Protein AF-A8PW52-F1 (afdb_monomer_lite)

Structure (mmCIF, N/CA/C/O backbone):
data_AF-A8PW52-F1
#
_entry.id   AF-A8PW52-F1
#
loop_
_atom_site.group_PDB
_atom_site.id
_atom_site.type_symbol
_atom_site.label_atom_id
_atom_site.label_alt_id
_atom_site.label_comp_id
_atom_site.label_asym_id
_atom_site.label_entity_id
_atom_site.label_seq_id
_atom_site.pdbx_PDB_ins_code
_atom_site.Cartn_x
_atom_site.Cartn_y
_atom_site.Cartn_z
_atom_site.occupancy
_atom_site.B_iso_or_equiv
_atom_site.auth_seq_id
_atom_site.auth_comp_id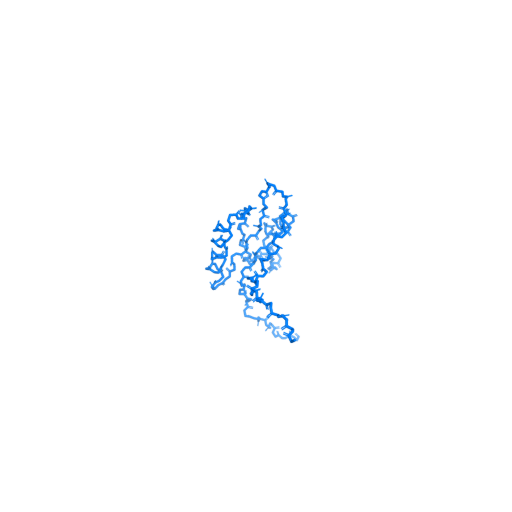
_atom_site.auth_asym_id
_atom_site.auth_atom_id
_atom_site.pdbx_PDB_model_num
ATOM 1 N N . MET A 1 1 ? -7.532 -30.910 58.438 1.00 39.97 1 MET A N 1
ATOM 2 C CA . MET A 1 1 ? -7.447 -31.116 56.974 1.00 39.97 1 MET A CA 1
ATOM 3 C C . MET A 1 1 ? -8.194 -29.963 56.298 1.00 39.97 1 MET A C 1
ATOM 5 O O . MET A 1 1 ? -9.410 -29.965 56.285 1.00 39.97 1 MET A O 1
ATOM 9 N N . ILE A 1 2 ? -7.540 -28.800 56.201 1.00 44.84 2 ILE A N 1
ATOM 10 C CA . ILE A 1 2 ? -7.135 -28.105 54.958 1.00 44.84 2 ILE A CA 1
ATOM 11 C C . ILE A 1 2 ? -8.315 -27.755 54.031 1.00 44.84 2 ILE A C 1
ATOM 13 O O . ILE A 1 2 ? -8.754 -28.564 53.223 1.00 44.84 2 ILE A O 1
ATOM 17 N N . ALA A 1 3 ? -8.753 -26.498 54.120 1.00 45.91 3 ALA A N 1
ATOM 18 C CA . ALA A 1 3 ? -9.578 -25.822 53.126 1.00 45.91 3 ALA A CA 1
ATOM 19 C C . ALA A 1 3 ? -8.747 -25.480 51.879 1.00 45.91 3 ALA A C 1
ATOM 21 O O . ALA A 1 3 ? -7.685 -24.874 52.020 1.00 45.91 3 ALA A O 1
ATOM 22 N N . ARG A 1 4 ? -9.238 -25.792 50.672 1.00 51.78 4 ARG A N 1
ATOM 23 C CA . ARG A 1 4 ? -8.774 -25.210 49.393 1.00 51.78 4 ARG A CA 1
ATOM 24 C C . ARG A 1 4 ? -9.969 -25.141 48.436 1.00 51.78 4 ARG A C 1
ATOM 26 O O . ARG A 1 4 ? -10.468 -26.165 47.999 1.00 51.78 4 ARG A O 1
ATOM 33 N N . HIS A 1 5 ? -10.652 -24.001 48.389 1.00 49.84 5 HIS A N 1
ATOM 34 C CA . HIS A 1 5 ? -10.418 -22.901 47.442 1.00 49.84 5 HIS A CA 1
ATOM 35 C C . HIS A 1 5 ? -10.700 -23.281 45.982 1.00 49.84 5 HIS A C 1
ATOM 37 O O . HIS A 1 5 ? -9.902 -23.923 45.308 1.00 49.84 5 HIS A O 1
ATOM 43 N N . CYS A 1 6 ? -11.861 -22.813 45.523 1.00 47.81 6 CYS A N 1
ATOM 44 C CA . CYS A 1 6 ? -12.314 -22.780 44.141 1.00 47.81 6 CYS A CA 1
ATOM 45 C C . CYS A 1 6 ? -11.411 -21.831 43.331 1.00 47.81 6 CYS A C 1
ATOM 47 O O . CYS A 1 6 ? -11.328 -20.644 43.651 1.00 47.81 6 CYS A O 1
ATOM 49 N N . ILE A 1 7 ? -10.728 -22.336 42.302 1.00 51.53 7 ILE A N 1
ATOM 50 C CA . ILE A 1 7 ? -9.980 -21.505 41.351 1.00 51.53 7 ILE A CA 1
ATOM 51 C C . ILE A 1 7 ? -10.907 -21.225 40.170 1.00 51.53 7 ILE A C 1
ATOM 53 O O . ILE A 1 7 ? -11.195 -22.104 39.361 1.00 51.53 7 ILE A O 1
ATOM 57 N N . LYS A 1 8 ? -11.391 -19.983 40.086 1.00 45.81 8 LYS A N 1
ATOM 58 C CA . LYS A 1 8 ? -12.013 -19.446 38.874 1.00 45.81 8 LYS A CA 1
ATOM 59 C C . LYS A 1 8 ? -10.931 -19.361 37.799 1.00 45.81 8 LYS A C 1
ATOM 61 O O . LYS A 1 8 ? -9.939 -18.661 37.985 1.00 45.81 8 LYS A O 1
ATOM 66 N N . VAL A 1 9 ? -11.121 -20.069 36.690 1.00 45.31 9 VAL A N 1
ATOM 67 C CA . VAL A 1 9 ? -10.303 -19.906 35.484 1.00 45.31 9 VAL A CA 1
ATOM 68 C C . VAL A 1 9 ? -10.567 -18.499 34.954 1.00 45.31 9 VAL A C 1
ATOM 70 O O . VAL A 1 9 ? -11.663 -18.199 34.486 1.00 45.31 9 VAL A O 1
ATOM 73 N N . ALA A 1 10 ? -9.587 -17.611 35.116 1.00 47.28 10 ALA A N 1
ATOM 74 C CA . ALA A 1 10 ? -9.635 -16.264 34.576 1.00 47.28 10 ALA A CA 1
ATOM 75 C C . ALA A 1 10 ? -9.530 -16.340 33.048 1.00 47.28 10 ALA A C 1
ATOM 77 O O . ALA A 1 10 ? -8.577 -16.897 32.503 1.00 47.28 10 ALA A O 1
ATOM 78 N N . THR A 1 11 ? -10.544 -15.801 32.378 1.00 46.31 11 THR A N 1
ATOM 79 C CA . THR A 1 11 ? -10.610 -15.628 30.929 1.00 46.31 11 THR A CA 1
ATOM 80 C C . THR A 1 11 ? -9.358 -14.922 30.417 1.00 46.31 11 THR A C 1
ATOM 82 O O . THR A 1 11 ? -8.867 -13.971 31.026 1.00 46.31 11 THR A O 1
ATOM 85 N N . ALA A 1 12 ? -8.851 -15.438 29.300 1.00 49.53 12 ALA A N 1
ATOM 86 C CA . ALA A 1 12 ? -7.625 -15.038 28.638 1.00 49.53 12 ALA A CA 1
ATOM 87 C C . ALA A 1 12 ? -7.467 -13.517 28.476 1.00 49.53 12 ALA A C 1
ATOM 89 O O . ALA A 1 12 ? -8.414 -12.778 28.209 1.00 49.53 12 ALA A O 1
ATOM 90 N N . LEU A 1 13 ? -6.210 -13.107 28.625 1.00 44.34 13 LEU A N 1
ATOM 91 C CA . LEU A 1 13 ? -5.654 -11.773 28.449 1.00 44.34 13 LEU A CA 1
ATOM 92 C C . LEU A 1 13 ? -6.235 -11.075 27.211 1.00 44.34 13 LEU A C 1
ATOM 94 O O . LEU A 1 13 ? -5.979 -11.483 26.079 1.00 44.34 13 LEU A O 1
ATOM 98 N N . ALA A 1 14 ? -6.979 -9.990 27.430 1.00 51.72 14 ALA A N 1
ATOM 99 C CA . ALA A 1 14 ? -7.267 -9.033 26.372 1.00 51.72 14 ALA A CA 1
ATOM 100 C C . ALA A 1 14 ? -5.929 -8.500 25.828 1.00 51.72 14 ALA A C 1
ATOM 102 O O . ALA A 1 14 ? -5.072 -8.106 26.630 1.00 51.72 14 ALA A O 1
ATOM 103 N N . PRO A 1 15 ? -5.705 -8.476 24.501 1.00 49.62 15 PRO A N 1
ATOM 104 C CA . PRO A 1 15 ? -4.515 -7.847 23.967 1.00 49.62 15 PRO A CA 1
ATOM 105 C C . PRO A 1 15 ? -4.573 -6.368 24.337 1.00 49.62 15 PRO A C 1
ATOM 107 O O . PRO A 1 15 ? -5.544 -5.662 24.061 1.00 49.62 15 PRO A O 1
ATOM 110 N N . ASN A 1 16 ? -3.522 -5.922 25.012 1.00 50.22 16 ASN A N 1
ATOM 111 C CA . ASN A 1 16 ? -3.270 -4.532 25.325 1.00 50.22 16 ASN A CA 1
ATOM 112 C C . ASN A 1 16 ? -2.971 -3.822 23.994 1.00 50.22 16 ASN A C 1
ATOM 114 O O . ASN A 1 16 ? -1.816 -3.674 23.598 1.00 50.22 16 ASN A O 1
ATOM 118 N N . ILE A 1 17 ? -4.023 -3.473 23.246 1.00 58.66 17 ILE A N 1
ATOM 119 C CA . ILE A 1 17 ? -3.925 -2.568 22.105 1.00 58.66 17 ILE A CA 1
ATOM 120 C C . ILE A 1 17 ? -3.584 -1.227 22.732 1.00 58.66 17 ILE A C 1
ATOM 122 O O . ILE A 1 17 ? -4.457 -0.526 23.247 1.00 58.66 17 ILE A O 1
ATOM 126 N N . ALA A 1 18 ? -2.285 -0.935 22.779 1.00 48.53 18 ALA A N 1
ATOM 127 C CA . ALA 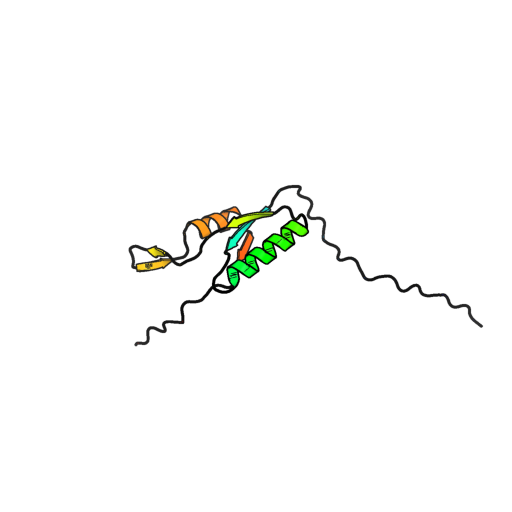A 1 18 ? -1.764 0.341 23.216 1.00 48.53 18 ALA A CA 1
ATOM 128 C C . ALA A 1 18 ? -2.625 1.440 22.584 1.00 48.53 18 ALA A C 1
ATOM 130 O O . ALA A 1 18 ? -2.701 1.550 21.359 1.00 48.53 18 ALA A O 1
ATOM 131 N N . LYS A 1 19 ? -3.321 2.214 23.426 1.00 49.84 19 LYS A N 1
ATOM 132 C CA . LYS A 1 19 ? -4.026 3.426 23.011 1.00 49.84 19 LYS A CA 1
ATOM 133 C C . LYS A 1 19 ? -2.983 4.382 22.440 1.00 49.84 19 LYS A C 1
ATOM 135 O O . LYS A 1 19 ? -2.412 5.189 23.167 1.00 49.84 19 LYS A O 1
ATOM 140 N N . ALA A 1 20 ? -2.731 4.291 21.139 1.00 54.28 20 ALA A N 1
ATOM 141 C CA . ALA A 1 20 ? -2.074 5.345 20.393 1.00 54.28 20 ALA A CA 1
ATOM 142 C C . ALA A 1 20 ? -3.088 6.484 20.272 1.00 54.28 20 ALA A C 1
ATOM 144 O O . ALA A 1 20 ? -3.901 6.551 19.354 1.00 54.28 20 ALA A O 1
ATOM 145 N N . SER A 1 21 ? -3.095 7.344 21.285 1.00 66.19 21 SER A N 1
ATOM 146 C CA . SER A 1 21 ? -3.836 8.590 21.281 1.00 66.19 21 SER A CA 1
ATOM 147 C C . SER A 1 21 ? -3.216 9.544 20.263 1.00 66.19 21 SER A C 1
ATOM 149 O O . SER A 1 21 ? -2.273 10.256 20.589 1.00 66.19 21 SER A O 1
ATOM 151 N N . THR A 1 22 ? -3.777 9.596 19.058 1.00 52.16 22 THR A N 1
ATOM 152 C CA . THR A 1 22 ? -3.964 10.844 18.310 1.00 52.16 22 THR A CA 1
ATOM 153 C C . THR A 1 22 ? -5.226 10.678 17.479 1.00 52.16 22 THR A C 1
ATOM 155 O O . THR A 1 22 ? -5.305 9.771 16.659 1.00 52.16 22 THR A O 1
ATOM 158 N N . ASN A 1 23 ? -6.212 11.545 17.685 1.00 56.59 23 ASN A N 1
ATOM 159 C CA . ASN A 1 23 ? -7.459 11.616 16.919 1.00 56.59 23 ASN A CA 1
ATOM 160 C C . ASN A 1 23 ? -7.221 12.134 15.480 1.00 56.59 23 ASN A C 1
ATOM 162 O O . ASN A 1 23 ? -7.969 12.963 14.974 1.00 56.59 23 ASN A O 1
ATOM 166 N N . SER A 1 24 ? -6.112 11.735 14.859 1.00 80.44 24 SER A N 1
ATOM 167 C CA . SER A 1 24 ? -5.691 12.152 13.531 1.00 80.44 24 SER A CA 1
ATOM 168 C C . SER A 1 24 ? -5.621 10.931 12.629 1.00 80.44 24 SER A C 1
ATOM 170 O O . SER A 1 24 ? -4.954 9.942 12.942 1.00 80.44 24 SER A O 1
ATOM 172 N N . PHE A 1 25 ? -6.321 11.016 11.501 1.00 88.31 25 PHE A N 1
ATOM 173 C CA . PHE A 1 25 ? -6.192 10.045 10.430 1.00 88.31 25 PHE A CA 1
ATOM 174 C C . PHE A 1 25 ? -4.722 9.929 10.016 1.00 88.31 25 PHE A C 1
ATOM 176 O O . PHE A 1 25 ? -4.016 10.928 9.851 1.00 88.31 25 PHE A O 1
ATOM 183 N N . ARG A 1 26 ? -4.240 8.694 9.883 1.00 93.50 26 ARG A N 1
ATOM 184 C CA . ARG A 1 26 ? -2.898 8.397 9.382 1.00 93.50 26 ARG A CA 1
ATOM 185 C C . ARG A 1 26 ? -3.016 8.048 7.910 1.00 93.50 26 ARG A C 1
ATOM 187 O O . ARG A 1 26 ? -3.656 7.060 7.564 1.00 93.50 26 ARG A O 1
ATOM 194 N N . ARG A 1 27 ? -2.380 8.844 7.055 1.00 96.19 27 ARG A N 1
ATOM 195 C CA . ARG A 1 27 ? -2.277 8.528 5.631 1.00 96.19 27 ARG A CA 1
ATOM 196 C C . ARG A 1 27 ? -1.277 7.400 5.424 1.00 96.19 27 ARG A C 1
ATOM 198 O O . ARG A 1 27 ? -0.160 7.455 5.940 1.00 96.19 27 ARG A O 1
ATOM 205 N N . VAL A 1 28 ? -1.687 6.376 4.690 1.00 97.50 28 VAL A N 1
ATOM 206 C CA . VAL A 1 28 ? -0.881 5.200 4.368 1.00 97.50 28 VAL A CA 1
ATOM 207 C C . VAL A 1 28 ? -0.841 5.049 2.860 1.00 97.50 28 VAL A C 1
ATOM 209 O O . VAL A 1 28 ? -1.875 4.948 2.201 1.00 97.50 28 VAL A O 1
ATOM 212 N N . THR A 1 29 ? 0.366 4.993 2.309 1.00 98.12 29 THR A N 1
ATOM 213 C CA . THR A 1 29 ? 0.544 4.726 0.885 1.00 98.12 29 THR A CA 1
ATOM 214 C C . THR A 1 29 ? 0.236 3.259 0.608 1.00 98.12 29 THR A C 1
ATOM 216 O O . THR A 1 29 ? 0.873 2.368 1.173 1.00 98.12 29 THR A O 1
ATOM 219 N N . LEU A 1 30 ? -0.735 2.998 -0.258 1.00 97.81 30 LEU A N 1
ATOM 220 C CA . LEU A 1 30 ? -1.174 1.654 -0.603 1.00 97.81 30 LEU A CA 1
ATOM 221 C C . LEU A 1 30 ? -0.638 1.269 -1.979 1.00 97.81 30 LEU A C 1
ATOM 223 O O . LEU A 1 30 ? -0.981 1.892 -2.975 1.00 97.81 30 LEU A O 1
ATOM 227 N N . ILE A 1 31 ? 0.151 0.204 -2.038 1.00 97.31 31 ILE A N 1
ATOM 228 C CA . ILE A 1 31 ? 0.543 -0.450 -3.286 1.00 97.31 31 ILE A CA 1
ATOM 229 C C . ILE A 1 31 ? -0.299 -1.725 -3.386 1.00 97.31 31 ILE A C 1
ATOM 231 O O . ILE A 1 31 ? -0.009 -2.668 -2.646 1.00 97.31 31 ILE A O 1
ATOM 235 N N . PRO A 1 32 ? -1.333 -1.791 -4.246 1.00 95.81 32 PRO A N 1
ATOM 236 C CA . PRO A 1 32 ? -2.251 -2.932 -4.283 1.00 95.81 32 PRO A CA 1
ATOM 237 C C . PRO A 1 32 ? -1.552 -4.266 -4.561 1.00 95.81 32 PRO A C 1
ATOM 239 O O . PRO A 1 32 ? -1.925 -5.280 -3.973 1.00 95.81 32 PRO A O 1
ATOM 242 N N . GLY A 1 33 ? -0.500 -4.244 -5.382 1.00 93.38 33 GLY A N 1
ATOM 243 C CA . GLY A 1 33 ? 0.220 -5.432 -5.825 1.00 93.38 33 GLY A CA 1
ATOM 244 C C . GLY A 1 33 ? -0.315 -5.993 -7.145 1.00 93.38 33 GLY A C 1
ATOM 245 O O . GLY A 1 33 ? -1.233 -5.432 -7.734 1.00 93.38 33 GLY A O 1
ATOM 246 N N . ASP A 1 34 ? 0.247 -7.122 -7.565 1.00 92.62 34 ASP A N 1
ATOM 247 C CA . ASP A 1 34 ? -0.073 -7.849 -8.795 1.00 92.62 34 ASP A CA 1
ATOM 248 C C . ASP A 1 34 ? -0.677 -9.226 -8.487 1.00 92.62 34 ASP A C 1
ATOM 250 O O . ASP A 1 34 ? -0.622 -9.720 -7.355 1.00 92.62 34 ASP A O 1
ATOM 254 N N . GLY A 1 35 ? -1.214 -9.895 -9.512 1.00 92.19 35 GLY A N 1
ATOM 255 C CA . GLY A 1 35 ? -1.851 -11.203 -9.357 1.00 92.19 35 GLY A CA 1
ATOM 256 C C . GLY A 1 35 ? -3.036 -11.106 -8.398 1.00 92.19 35 GLY A C 1
ATOM 257 O O . GLY A 1 35 ? -3.924 -10.300 -8.625 1.00 92.19 35 GLY A O 1
ATOM 258 N N . ILE A 1 36 ? -3.006 -11.878 -7.308 1.00 95.25 36 ILE A N 1
ATOM 259 C CA . ILE A 1 36 ? -4.017 -11.832 -6.230 1.00 95.25 36 ILE A CA 1
ATOM 260 C C . ILE A 1 36 ? -3.851 -10.635 -5.267 1.00 95.25 36 ILE A C 1
ATOM 262 O O . ILE A 1 36 ? -4.495 -10.561 -4.217 1.00 95.25 36 ILE A O 1
ATOM 266 N N . GLY A 1 37 ? -2.885 -9.752 -5.534 1.00 95.12 37 GLY A N 1
ATOM 267 C CA . GLY A 1 37 ? -2.536 -8.637 -4.663 1.00 95.12 37 GLY A CA 1
ATOM 268 C C . GLY A 1 37 ? -3.672 -7.640 -4.432 1.00 95.12 37 GLY A C 1
ATOM 269 O O . GLY A 1 37 ? -3.950 -7.347 -3.264 1.00 95.12 37 GLY A O 1
ATOM 270 N N . PRO A 1 38 ? -4.361 -7.144 -5.478 1.00 96.12 38 PRO A N 1
ATOM 271 C CA . PRO A 1 38 ? -5.477 -6.213 -5.322 1.00 96.12 38 PRO A CA 1
ATOM 272 C C . PRO A 1 38 ? -6.596 -6.745 -4.416 1.00 96.12 38 PRO A C 1
ATOM 274 O O . PRO A 1 38 ? -7.123 -6.005 -3.582 1.00 96.12 38 PRO A O 1
ATOM 277 N N . GLU A 1 39 ? -6.919 -8.035 -4.506 1.00 97.19 39 GLU A N 1
ATOM 278 C CA . GLU A 1 39 ? -7.935 -8.702 -3.690 1.00 97.19 39 GLU A CA 1
ATOM 279 C C . GLU A 1 39 ? -7.513 -8.788 -2.217 1.00 97.19 39 GLU A C 1
ATOM 281 O O . GLU A 1 39 ? -8.316 -8.514 -1.315 1.00 97.19 39 GLU A O 1
ATOM 286 N N . ILE A 1 40 ? -6.241 -9.109 -1.959 1.00 96.81 40 ILE A N 1
ATOM 287 C CA . ILE A 1 40 ? -5.671 -9.123 -0.603 1.00 96.81 40 ILE A CA 1
ATOM 288 C C . ILE A 1 40 ? -5.672 -7.707 -0.021 1.00 96.81 40 ILE A C 1
ATOM 290 O O . ILE A 1 40 ? -6.166 -7.492 1.086 1.00 96.81 40 ILE A O 1
ATOM 294 N N . SER A 1 41 ? -5.176 -6.727 -0.774 1.00 97.44 41 SER A N 1
ATOM 295 C CA . SER A 1 41 ? -5.128 -5.321 -0.367 1.00 97.44 41 SER A CA 1
ATOM 296 C C . SER A 1 41 ? -6.522 -4.749 -0.091 1.00 97.44 41 SER A C 1
ATOM 298 O O . SER A 1 41 ? -6.708 -4.003 0.871 1.00 97.44 41 SER A O 1
ATOM 300 N N . SER A 1 42 ? -7.531 -5.122 -0.884 1.00 97.69 42 SER A N 1
ATOM 301 C CA . SER A 1 42 ? -8.934 -4.770 -0.626 1.00 97.69 42 SER A CA 1
ATOM 302 C C . SER A 1 42 ? -9.454 -5.411 0.664 1.00 97.69 42 SER A C 1
ATOM 304 O O . SER A 1 42 ? -10.104 -4.747 1.471 1.00 97.69 42 SER A O 1
ATOM 306 N N . SER A 1 43 ? -9.131 -6.683 0.900 1.00 98.12 43 SER A N 1
ATOM 307 C CA . SER A 1 43 ? -9.533 -7.393 2.120 1.00 98.12 43 SER A CA 1
ATOM 308 C C . SER A 1 43 ? -8.925 -6.761 3.375 1.00 98.12 43 SER A C 1
ATOM 310 O O . SER A 1 43 ? -9.620 -6.595 4.374 1.00 98.12 43 SER A O 1
ATOM 312 N N . VAL A 1 44 ? -7.661 -6.332 3.312 1.00 97.56 44 VAL A N 1
ATOM 313 C CA . VAL A 1 44 ? -7.004 -5.611 4.412 1.00 97.56 44 VAL A CA 1
ATOM 314 C C . VAL A 1 44 ? -7.692 -4.272 4.679 1.00 97.56 44 VAL A C 1
ATOM 316 O O . VAL A 1 44 ? -8.020 -3.992 5.828 1.00 97.56 44 VAL A O 1
ATOM 319 N N . GLN A 1 45 ? -7.988 -3.476 3.646 1.00 97.19 45 GLN A N 1
ATOM 320 C CA . GLN A 1 45 ? -8.719 -2.211 3.815 1.00 97.19 45 GLN A CA 1
ATOM 321 C C . GLN A 1 45 ? -10.061 -2.414 4.535 1.00 97.19 45 GLN A C 1
ATOM 323 O O . GLN A 1 45 ? -10.338 -1.701 5.497 1.00 97.19 45 GLN A O 1
ATOM 328 N N . LYS A 1 46 ? -10.832 -3.444 4.155 1.00 97.75 46 LYS A N 1
ATOM 329 C CA . LYS A 1 46 ? -12.103 -3.801 4.814 1.00 97.75 46 LYS A CA 1
ATOM 330 C C . LYS A 1 46 ? -11.927 -4.175 6.288 1.00 97.75 46 LYS A C 1
ATOM 332 O O . LYS A 1 46 ? -12.779 -3.844 7.104 1.00 97.75 46 LYS A O 1
ATOM 337 N N . ILE A 1 47 ? -10.832 -4.851 6.650 1.00 97.38 47 ILE A N 1
ATOM 338 C CA . ILE A 1 47 ? -10.525 -5.182 8.053 1.00 97.38 47 ILE A CA 1
ATOM 339 C C . ILE A 1 47 ? -10.261 -3.905 8.860 1.00 97.38 47 ILE A C 1
ATOM 341 O O . ILE A 1 47 ? -10.782 -3.766 9.964 1.00 97.38 47 ILE A O 1
ATOM 345 N N . PHE A 1 48 ? -9.479 -2.967 8.319 1.00 95.88 48 PHE A N 1
ATOM 346 C CA . PHE A 1 48 ? -9.193 -1.694 8.991 1.00 95.88 48 PHE A CA 1
ATOM 347 C C . PHE A 1 48 ? -10.436 -0.802 9.108 1.00 95.88 48 PHE A C 1
ATOM 349 O O . PHE A 1 48 ? -10.631 -0.172 10.147 1.00 95.88 48 PHE A O 1
ATOM 356 N N . GLU A 1 49 ? -11.297 -0.802 8.090 1.00 94.50 49 GLU A N 1
ATOM 357 C CA . GLU A 1 49 ? -12.603 -0.138 8.122 1.00 94.50 49 GLU A CA 1
ATOM 358 C C . GLU A 1 49 ? -13.511 -0.748 9.201 1.00 94.50 49 GLU A C 1
ATOM 360 O O . GLU A 1 49 ? -14.009 -0.029 10.065 1.00 94.50 49 GLU A O 1
ATOM 365 N N . ALA A 1 50 ? -13.649 -2.079 9.237 1.00 96.69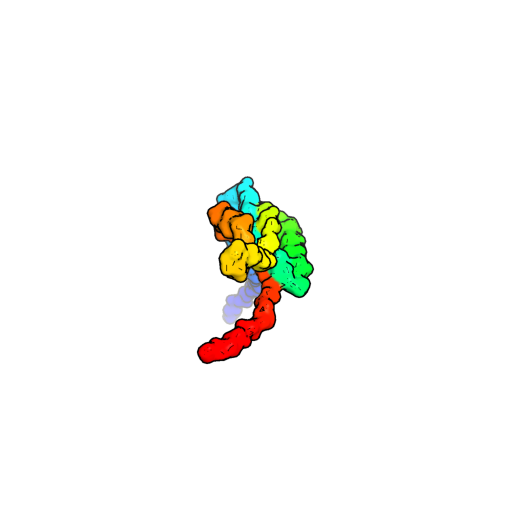 50 ALA A N 1
ATOM 366 C CA . ALA A 1 50 ? -14.435 -2.778 10.257 1.00 96.69 50 ALA A CA 1
ATOM 367 C C . ALA A 1 50 ? -13.890 -2.565 11.682 1.00 96.69 50 ALA A C 1
ATOM 369 O O . ALA A 1 50 ? -14.651 -2.532 12.649 1.00 96.69 50 ALA A O 1
ATOM 370 N N . ALA A 1 51 ? -12.573 -2.391 11.819 1.00 95.12 51 ALA A N 1
ATOM 371 C CA . ALA A 1 51 ? -11.917 -2.059 13.079 1.00 95.12 51 ALA A CA 1
ATOM 372 C C . ALA A 1 51 ? -12.051 -0.575 13.475 1.00 95.12 51 ALA A C 1
ATOM 374 O O . ALA A 1 51 ? -11.572 -0.200 14.546 1.00 95.12 51 ALA A O 1
ATOM 375 N N . ASN A 1 52 ? -12.682 0.267 12.643 1.00 92.50 52 ASN A N 1
ATOM 376 C CA . ASN A 1 52 ? -12.747 1.723 12.804 1.00 92.50 52 ASN A CA 1
ATOM 377 C C . ASN A 1 52 ? -11.364 2.356 13.033 1.00 92.50 52 ASN A C 1
ATOM 379 O O . ASN A 1 52 ? -11.198 3.275 13.840 1.00 92.50 52 ASN A O 1
ATOM 383 N N . ALA A 1 53 ? -10.342 1.837 12.352 1.00 92.81 53 ALA A N 1
ATOM 384 C CA . ALA A 1 53 ? -9.002 2.387 12.444 1.00 92.81 53 ALA A CA 1
ATOM 385 C C . ALA A 1 53 ? -8.933 3.733 11.695 1.00 92.81 53 ALA A C 1
ATOM 387 O O . ALA A 1 53 ? -9.400 3.813 10.558 1.00 92.81 53 ALA A O 1
ATOM 388 N N . PRO A 1 54 ? -8.322 4.786 12.273 1.00 94.00 54 PRO A N 1
ATOM 389 C CA . PRO A 1 54 ? -8.243 6.107 11.652 1.00 94.00 54 PRO A CA 1
ATOM 390 C C . PRO A 1 54 ? -7.165 6.131 10.554 1.00 94.00 54 PRO A C 1
ATOM 392 O O . PRO A 1 54 ? -6.080 6.685 10.742 1.00 94.00 54 PRO A O 1
ATOM 395 N N . ILE A 1 55 ? -7.437 5.492 9.414 1.00 94.56 55 ILE A N 1
ATOM 396 C CA . ILE A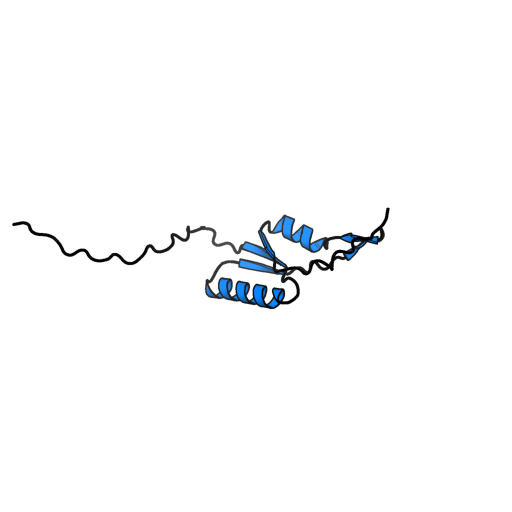 1 55 ? -6.519 5.385 8.273 1.00 94.56 55 ILE A CA 1
ATOM 397 C C . ILE A 1 55 ? -7.145 6.002 7.027 1.00 94.56 55 ILE A C 1
ATOM 399 O O . ILE A 1 55 ? -8.295 5.733 6.695 1.00 94.56 55 ILE A O 1
ATOM 403 N N . GLU A 1 56 ? -6.345 6.791 6.316 1.00 95.75 56 GLU A N 1
ATOM 404 C CA . GLU A 1 56 ? -6.629 7.241 4.955 1.00 95.75 56 GLU A CA 1
ATOM 405 C C . GLU A 1 56 ? -5.671 6.544 3.990 1.00 95.75 56 GLU A C 1
ATOM 407 O O . GLU A 1 56 ? -4.471 6.449 4.251 1.00 95.75 56 GLU A O 1
ATOM 412 N N . TRP A 1 57 ? -6.189 6.065 2.865 1.00 97.00 57 TRP A N 1
ATOM 413 C CA . TRP A 1 57 ? -5.398 5.328 1.885 1.00 97.00 57 TRP A CA 1
ATOM 414 C C . TRP A 1 57 ? -4.995 6.232 0.723 1.00 97.00 57 TRP A C 1
ATOM 416 O O . TRP A 1 57 ? -5.835 6.923 0.153 1.00 97.00 57 TRP A O 1
ATOM 426 N N . ASP A 1 58 ? -3.719 6.172 0.345 1.00 97.50 58 ASP A N 1
ATOM 427 C CA . ASP A 1 58 ? -3.162 6.798 -0.856 1.00 97.50 58 ASP A CA 1
ATOM 428 C C . ASP A 1 58 ? -2.706 5.712 -1.839 1.00 97.50 58 ASP A C 1
ATOM 430 O O . ASP A 1 58 ? -1.556 5.263 -1.759 1.00 97.50 58 ASP A O 1
ATOM 434 N N . PRO A 1 59 ? -3.584 5.238 -2.741 1.00 96.25 59 PRO A N 1
ATOM 435 C CA . PRO A 1 59 ? -3.229 4.207 -3.703 1.00 96.25 59 PRO A CA 1
ATOM 436 C C . PRO A 1 59 ? -2.169 4.702 -4.686 1.00 96.25 59 PRO A C 1
ATOM 438 O O . PRO A 1 59 ? -2.262 5.811 -5.216 1.00 96.25 59 PRO A O 1
ATOM 441 N N . VAL A 1 60 ? -1.180 3.860 -4.969 1.00 95.62 60 VAL A N 1
ATOM 442 C CA . VAL A 1 60 ? -0.162 4.128 -5.980 1.00 95.62 60 VAL A CA 1
ATOM 443 C C . VAL A 1 60 ? 0.168 2.869 -6.771 1.00 95.62 60 VAL A C 1
ATOM 445 O O . VAL A 1 60 ? 0.382 1.794 -6.210 1.00 95.62 60 VAL A O 1
ATOM 448 N N . ASP A 1 61 ? 0.214 3.025 -8.091 1.00 91.00 61 ASP A N 1
ATOM 449 C CA . ASP A 1 61 ? 0.738 2.018 -9.005 1.00 91.00 61 ASP A CA 1
ATOM 450 C C . ASP A 1 61 ? 2.270 2.121 -9.041 1.00 91.00 61 ASP A C 1
ATOM 452 O O . ASP A 1 61 ? 2.838 3.214 -9.127 1.00 91.00 61 ASP A O 1
ATOM 456 N N . VAL A 1 62 ? 2.939 0.975 -8.932 1.00 90.94 62 VAL A N 1
ATOM 457 C CA . VAL A 1 62 ? 4.403 0.856 -8.952 1.00 90.94 62 VAL A CA 1
ATOM 458 C C . VAL A 1 62 ? 4.913 0.140 -10.196 1.00 90.94 62 VAL A C 1
ATOM 460 O O . VAL A 1 62 ? 6.091 -0.223 -10.241 1.00 90.94 62 VAL A O 1
ATOM 463 N N . THR A 1 63 ? 4.054 -0.036 -11.203 1.00 87.44 63 THR A N 1
ATOM 464 C CA . THR A 1 63 ? 4.441 -0.522 -12.524 1.00 87.44 63 THR A CA 1
ATOM 465 C C . THR A 1 63 ? 5.665 0.265 -13.007 1.00 87.44 63 THR A C 1
ATOM 467 O O . THR A 1 63 ? 5.631 1.503 -13.018 1.00 87.44 63 THR A O 1
ATOM 470 N N . PRO A 1 64 ? 6.774 -0.413 -13.358 1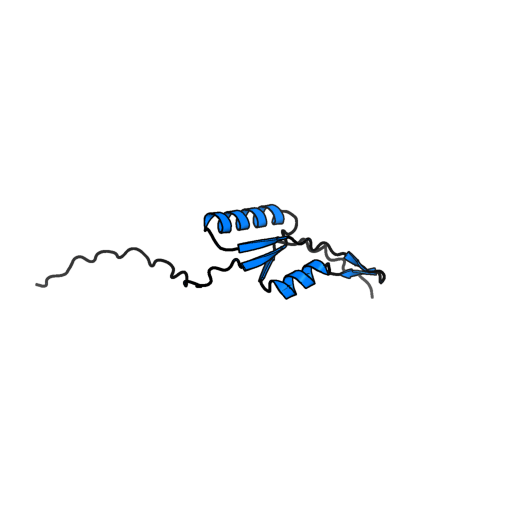.00 84.50 64 PRO A N 1
ATOM 471 C CA . PRO A 1 64 ? 8.006 0.269 -13.716 1.00 84.50 64 PRO A CA 1
ATOM 472 C C . PRO A 1 64 ? 7.810 1.198 -14.913 1.00 84.50 64 PRO A C 1
ATOM 474 O O . PRO A 1 64 ? 7.352 0.781 -15.976 1.00 84.50 64 PRO A O 1
ATOM 477 N N . VAL A 1 65 ? 8.220 2.454 -14.758 1.00 83.19 65 VAL A N 1
ATOM 478 C CA . VAL A 1 65 ? 8.239 3.433 -15.848 1.00 83.19 65 VAL A CA 1
ATOM 479 C C . VAL A 1 65 ? 9.617 3.439 -16.494 1.00 83.19 65 VAL A C 1
ATOM 481 O O . VAL A 1 65 ? 10.637 3.432 -15.801 1.00 83.19 65 VAL A O 1
ATOM 484 N N . LYS A 1 66 ? 9.667 3.431 -17.826 1.00 85.88 66 LYS A N 1
ATOM 485 C CA . LYS A 1 66 ? 10.923 3.498 -18.580 1.00 85.88 66 LYS A CA 1
ATOM 486 C C . LYS A 1 66 ? 11.313 4.962 -18.778 1.00 85.88 66 LYS A C 1
ATOM 488 O O . LYS A 1 66 ? 10.528 5.722 -19.335 1.00 85.88 66 LYS A O 1
ATOM 493 N N . GLY A 1 67 ? 12.492 5.350 -18.295 1.00 83.12 67 GLY A N 1
ATOM 494 C CA . GLY A 1 67 ? 13.046 6.683 -18.541 1.00 83.12 67 GLY A CA 1
ATOM 495 C C . GLY A 1 67 ? 13.593 6.840 -19.962 1.00 83.12 67 GLY A C 1
ATOM 496 O O . GLY A 1 67 ? 13.751 5.854 -20.686 1.00 83.12 67 GLY A O 1
ATOM 497 N N . ASP A 1 68 ? 13.937 8.075 -20.333 1.00 85.50 68 ASP A N 1
ATOM 498 C CA . ASP A 1 68 ? 14.540 8.406 -21.638 1.00 85.50 68 ASP A CA 1
ATOM 499 C C . ASP A 1 68 ? 15.890 7.703 -21.864 1.00 85.50 68 ASP A C 1
ATOM 501 O O . ASP A 1 68 ? 16.279 7.408 -22.990 1.00 85.50 68 ASP A O 1
ATOM 505 N N . ASP A 1 69 ? 16.583 7.366 -20.776 1.00 88.31 69 ASP A N 1
ATOM 506 C CA . ASP A 1 69 ? 17.817 6.576 -20.752 1.00 88.31 69 ASP A CA 1
ATOM 507 C C . ASP A 1 69 ? 17.585 5.058 -20.872 1.00 88.31 69 ASP A C 1
ATOM 509 O O . ASP A 1 69 ? 18.518 4.261 -20.786 1.00 88.31 69 ASP A O 1
ATOM 513 N N . GLY A 1 70 ? 16.331 4.639 -21.043 1.00 84.69 70 GLY A N 1
ATOM 514 C CA . GLY A 1 70 ? 15.931 3.246 -21.178 1.00 84.69 70 GLY A CA 1
ATOM 515 C C . GLY A 1 70 ? 15.895 2.453 -19.871 1.00 84.69 70 GLY A C 1
ATOM 516 O O . GLY A 1 70 ? 15.539 1.273 -19.908 1.00 84.69 70 GLY A O 1
ATOM 517 N N . ILE A 1 71 ? 16.209 3.076 -18.730 1.00 84.56 71 ILE A N 1
ATOM 518 C CA . ILE A 1 71 ? 16.238 2.418 -17.421 1.00 84.56 71 ILE A CA 1
ATOM 519 C C . ILE A 1 71 ? 14.841 2.447 -16.795 1.00 84.56 71 ILE A C 1
ATOM 521 O O . ILE A 1 71 ? 14.196 3.495 -16.695 1.00 84.56 71 ILE A O 1
ATOM 525 N N . PHE A 1 72 ? 14.389 1.284 -16.329 1.00 85.56 72 PHE A N 1
ATOM 526 C CA . PHE A 1 72 ? 13.142 1.150 -15.583 1.00 85.56 72 PHE A CA 1
ATOM 527 C C . PHE A 1 72 ? 13.295 1.673 -14.155 1.00 85.56 72 PHE A C 1
ATOM 529 O O . PHE A 1 72 ? 14.230 1.310 -13.439 1.00 85.56 72 PHE A O 1
ATOM 536 N N . ARG A 1 73 ? 12.358 2.522 -13.731 1.00 87.31 73 ARG A N 1
ATOM 537 C CA . ARG A 1 73 ? 12.339 3.137 -12.402 1.00 87.31 73 ARG A CA 1
ATOM 538 C C . ARG A 1 73 ? 10.967 3.030 -11.762 1.00 87.31 73 ARG A C 1
ATOM 540 O O . ARG A 1 73 ? 9.950 2.875 -12.432 1.00 87.31 73 ARG A O 1
ATOM 547 N N . ILE A 1 74 ? 10.962 3.160 -10.441 1.00 89.75 74 ILE A N 1
ATOM 548 C CA . ILE A 1 74 ? 9.733 3.325 -9.670 1.00 89.75 74 ILE A CA 1
ATOM 549 C C . ILE A 1 74 ? 9.129 4.696 -10.020 1.00 89.75 74 ILE A C 1
ATOM 551 O O . ILE A 1 74 ? 9.876 5.681 -10.067 1.00 89.75 74 ILE A O 1
ATOM 555 N N . PRO A 1 75 ? 7.803 4.792 -10.224 1.00 90.88 75 PRO A N 1
ATOM 556 C CA . PRO A 1 75 ? 7.128 6.065 -10.440 1.00 90.88 75 PRO A CA 1
ATOM 557 C C . PRO A 1 75 ? 7.463 7.092 -9.353 1.00 90.88 75 PRO A C 1
ATOM 559 O O . PRO A 1 75 ? 7.417 6.801 -8.152 1.00 90.88 75 PRO A O 1
ATOM 562 N N . SER A 1 76 ? 7.750 8.328 -9.766 1.00 92.25 76 SER A N 1
ATOM 563 C CA . SER A 1 76 ? 8.081 9.435 -8.856 1.00 92.25 76 SER A CA 1
ATOM 564 C C . SER A 1 76 ? 6.991 9.668 -7.810 1.00 92.25 76 SER A C 1
ATOM 566 O O . SER A 1 76 ? 7.305 9.969 -6.657 1.00 92.25 76 SER A O 1
ATOM 568 N N . LYS A 1 77 ? 5.722 9.432 -8.173 1.00 93.44 77 LYS A N 1
ATOM 569 C CA . LYS A 1 77 ? 4.586 9.553 -7.258 1.00 93.44 77 LYS A CA 1
ATOM 570 C C . LYS A 1 77 ? 4.681 8.609 -6.059 1.00 93.44 77 LYS A C 1
ATOM 572 O O . LYS A 1 77 ? 4.389 9.015 -4.938 1.00 93.44 77 LYS A O 1
ATOM 577 N N . CYS A 1 78 ? 5.140 7.375 -6.265 1.00 93.75 78 CYS A N 1
ATOM 578 C CA . CYS A 1 78 ? 5.339 6.424 -5.171 1.00 93.75 78 CYS A CA 1
ATOM 579 C C . CYS A 1 78 ? 6.433 6.911 -4.216 1.00 93.75 78 CYS A C 1
ATOM 581 O O . CYS A 1 78 ? 6.280 6.834 -2.998 1.00 93.75 78 CYS A O 1
ATOM 583 N N . ILE A 1 79 ? 7.527 7.452 -4.759 1.00 94.56 79 ILE A N 1
ATOM 584 C CA . ILE A 1 79 ? 8.630 8.000 -3.960 1.00 94.56 79 ILE A CA 1
ATOM 585 C C . ILE A 1 79 ? 8.150 9.204 -3.140 1.00 94.56 79 ILE A C 1
ATOM 587 O O . ILE A 1 79 ? 8.457 9.305 -1.953 1.00 94.56 79 ILE A O 1
ATOM 591 N N . GLU A 1 80 ? 7.384 10.103 -3.755 1.00 96.75 80 GLU A N 1
ATOM 592 C CA . GLU A 1 80 ? 6.793 11.272 -3.103 1.00 96.75 80 GLU A CA 1
ATOM 593 C C . GLU A 1 80 ? 5.868 10.861 -1.948 1.00 96.75 80 GLU A C 1
ATOM 595 O O . GLU A 1 80 ? 6.070 11.290 -0.812 1.00 96.75 80 GLU A O 1
ATOM 600 N N . LEU A 1 81 ? 4.910 9.967 -2.206 1.00 96.62 81 LEU A N 1
ATOM 601 C CA . LEU A 1 81 ? 3.963 9.500 -1.193 1.00 96.62 81 LEU A CA 1
ATOM 602 C C . LEU A 1 81 ? 4.667 8.778 -0.043 1.00 96.62 81 LEU A C 1
ATOM 604 O O . LEU A 1 81 ? 4.343 9.022 1.114 1.00 96.62 81 LEU A O 1
ATOM 608 N N . MET A 1 82 ? 5.686 7.955 -0.310 1.00 95.81 82 MET A N 1
ATOM 609 C CA . MET A 1 82 ? 6.474 7.344 0.769 1.00 95.81 82 MET A CA 1
ATOM 610 C C . MET A 1 82 ? 7.271 8.371 1.577 1.00 95.81 82 MET A C 1
ATOM 612 O O . MET A 1 82 ? 7.429 8.212 2.789 1.00 95.81 82 MET A O 1
ATOM 616 N N . ARG A 1 83 ? 7.746 9.453 0.947 1.00 96.50 83 ARG A N 1
ATOM 617 C CA . ARG A 1 83 ? 8.401 10.556 1.663 1.00 96.50 83 ARG A CA 1
ATOM 618 C C . ARG A 1 83 ? 7.423 11.336 2.539 1.00 96.50 83 ARG A C 1
ATOM 620 O O . ARG A 1 83 ? 7.861 11.774 3.599 1.00 96.50 83 ARG A O 1
ATOM 627 N N . ILE A 1 84 ? 6.169 11.503 2.127 1.00 96.62 84 ILE A N 1
ATOM 628 C CA . ILE A 1 84 ? 5.144 12.241 2.881 1.00 96.62 84 ILE A CA 1
ATOM 629 C C . ILE A 1 84 ? 4.553 11.363 3.990 1.00 96.62 84 ILE A C 1
ATOM 631 O O . ILE A 1 84 ? 4.648 11.708 5.165 1.00 96.62 84 ILE A O 1
ATOM 635 N N . ASN A 1 85 ? 4.006 10.204 3.627 1.00 96.12 85 ASN A N 1
ATOM 636 C CA . ASN A 1 85 ? 3.209 9.361 4.518 1.00 96.12 85 ASN A CA 1
ATOM 637 C C . ASN A 1 85 ? 4.059 8.543 5.495 1.00 96.12 85 ASN A C 1
ATOM 639 O O . ASN A 1 85 ? 3.594 8.203 6.580 1.00 96.12 85 ASN A O 1
ATOM 643 N N . LYS A 1 86 ? 5.305 8.206 5.122 1.00 95.88 86 LYS A N 1
ATOM 644 C CA . LYS A 1 86 ? 6.258 7.377 5.897 1.00 95.88 86 LYS A CA 1
ATOM 645 C C . LYS A 1 86 ? 5.789 5.956 6.237 1.00 95.88 86 LYS A C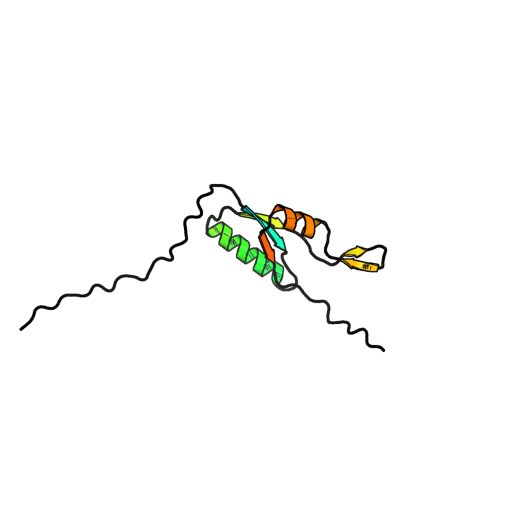 1
ATOM 647 O O . LYS A 1 86 ? 6.562 5.185 6.798 1.00 95.88 86 LYS A O 1
ATOM 652 N N . ILE A 1 87 ? 4.553 5.609 5.899 1.00 95.81 87 ILE A N 1
ATOM 653 C CA . ILE A 1 87 ? 3.927 4.319 6.153 1.00 95.81 87 ILE A CA 1
ATOM 654 C C . ILE A 1 87 ? 3.390 3.812 4.820 1.00 95.81 87 ILE A C 1
ATOM 656 O O . ILE A 1 87 ? 2.683 4.533 4.112 1.00 95.81 87 ILE A O 1
ATOM 660 N N . GLY A 1 88 ? 3.737 2.572 4.490 1.00 95.88 88 GLY A N 1
ATOM 661 C CA . GLY A 1 88 ? 3.300 1.910 3.271 1.00 95.88 88 GLY A CA 1
ATOM 662 C C . GLY A 1 88 ? 2.731 0.528 3.559 1.00 95.88 88 GLY A C 1
ATOM 663 O O . GLY A 1 88 ? 3.319 -0.235 4.326 1.00 95.88 88 GLY A O 1
ATOM 664 N N . LEU A 1 89 ? 1.617 0.197 2.911 1.00 96.88 89 LEU A N 1
ATOM 665 C CA . LEU A 1 89 ? 1.096 -1.162 2.808 1.00 96.88 89 LEU A CA 1
ATOM 666 C C . LEU A 1 89 ? 1.332 -1.638 1.376 1.00 96.88 89 LEU A C 1
ATOM 668 O O . LEU A 1 89 ? 0.859 -1.000 0.438 1.00 96.88 89 LEU A O 1
ATOM 672 N N . LYS A 1 90 ? 2.067 -2.741 1.200 1.00 95.62 90 LYS A N 1
ATOM 673 C CA . LYS A 1 90 ? 2.309 -3.313 -0.128 1.00 95.62 90 LYS A CA 1
ATOM 674 C C . LYS A 1 90 ? 1.738 -4.718 -0.279 1.00 95.62 90 LYS A C 1
ATOM 676 O O . LYS A 1 90 ? 2.026 -5.607 0.526 1.00 95.62 90 LYS A O 1
ATOM 681 N N . GLY A 1 91 ? 1.004 -4.932 -1.361 1.00 94.88 91 GLY A N 1
ATOM 682 C CA . GLY A 1 91 ? 0.627 -6.254 -1.829 1.00 94.88 91 GLY A CA 1
ATOM 683 C C . GLY A 1 91 ? 1.825 -7.067 -2.346 1.00 94.88 91 GLY A C 1
ATOM 684 O O . GLY A 1 91 ? 2.973 -6.589 -2.375 1.00 94.88 91 GLY A O 1
ATOM 685 N N . PRO A 1 92 ? 1.596 -8.335 -2.721 1.00 93.38 92 PRO A N 1
ATOM 686 C CA . PRO A 1 92 ? 2.553 -9.115 -3.499 1.00 93.38 92 PRO A CA 1
ATOM 687 C C . PRO A 1 92 ? 2.793 -8.423 -4.843 1.00 93.38 92 PRO A C 1
ATOM 689 O O . PRO A 1 92 ? 1.844 -7.996 -5.481 1.00 93.38 92 PRO A O 1
ATOM 692 N N . LEU A 1 93 ? 4.049 -8.296 -5.262 1.00 91.31 93 LEU A N 1
ATOM 693 C CA . LEU A 1 93 ? 4.394 -7.758 -6.577 1.00 91.31 93 LEU A CA 1
ATOM 694 C C . LEU A 1 93 ? 4.961 -8.885 -7.423 1.00 91.31 93 LEU A C 1
ATOM 696 O O . LEU A 1 93 ? 5.777 -9.680 -6.939 1.00 91.31 93 LEU A O 1
ATOM 700 N N . ALA A 1 94 ? 4.543 -8.939 -8.679 1.00 86.12 94 ALA A N 1
ATOM 701 C CA . ALA A 1 94 ? 5.165 -9.800 -9.653 1.00 86.12 94 ALA A CA 1
ATOM 702 C C . ALA A 1 94 ? 6.568 -9.248 -9.911 1.00 86.12 94 ALA A C 1
ATOM 704 O O . ALA A 1 94 ? 6.755 -8.120 -10.361 1.00 86.12 94 ALA A O 1
ATOM 705 N N . THR A 1 95 ? 7.583 -10.050 -9.607 1.00 80.25 95 THR A N 1
ATOM 706 C CA . THR A 1 95 ? 8.909 -9.765 -10.149 1.00 80.25 95 THR A CA 1
ATOM 707 C C . THR A 1 95 ? 8.867 -10.226 -11.599 1.00 80.25 95 THR A C 1
ATOM 709 O O . THR A 1 95 ? 8.532 -11.395 -11.818 1.00 80.25 95 THR A O 1
ATOM 712 N N . PRO A 1 96 ? 9.169 -9.370 -12.592 1.00 66.75 96 PRO A N 1
ATOM 713 C CA . PRO A 1 96 ? 9.313 -9.850 -13.955 1.00 66.75 96 PRO A CA 1
ATOM 714 C C . PRO A 1 96 ? 10.311 -11.005 -13.930 1.00 66.75 96 PRO A C 1
ATOM 716 O O . PRO A 1 96 ? 11.370 -10.910 -13.306 1.00 66.75 96 PRO A O 1
ATOM 719 N N . ASN A 1 97 ? 9.915 -12.125 -14.527 1.00 58.09 97 ASN A N 1
ATOM 720 C CA . ASN A 1 97 ? 10.694 -13.347 -14.633 1.00 58.09 97 ASN A CA 1
ATOM 721 C C . ASN A 1 97 ? 12.126 -12.975 -15.016 1.00 58.09 97 ASN A C 1
ATOM 723 O O . ASN A 1 97 ? 12.357 -12.494 -16.121 1.00 58.09 97 ASN A O 1
ATOM 727 N N . TRP A 1 98 ? 13.028 -13.149 -14.041 1.00 46.22 98 TRP A N 1
ATOM 728 C CA . TRP A 1 98 ? 14.455 -12.842 -14.056 1.00 46.22 98 TRP A CA 1
ATOM 729 C C . TRP A 1 98 ? 15.026 -13.031 -15.463 1.00 46.22 98 TRP A C 1
ATOM 731 O O . TRP A 1 98 ? 15.434 -14.132 -15.838 1.00 46.22 98 TRP A O 1
ATOM 741 N N . GLN A 1 99 ? 15.069 -11.956 -16.257 1.00 44.78 99 GLN A N 1
ATOM 742 C CA . GLN A 1 99 ? 15.976 -11.908 -17.386 1.00 44.78 99 GLN A CA 1
ATOM 743 C C . GLN A 1 99 ? 17.359 -11.807 -16.756 1.00 44.78 99 GLN A C 1
ATOM 745 O O . GLN A 1 99 ? 17.912 -10.730 -16.555 1.00 44.78 99 GLN A O 1
ATOM 750 N N . ARG A 1 100 ? 17.924 -12.979 -16.440 1.00 42.94 100 ARG A N 1
ATOM 751 C CA . ARG A 1 100 ? 19.347 -13.197 -16.641 1.00 42.94 100 ARG A CA 1
ATOM 752 C C . ARG A 1 100 ? 19.522 -12.913 -18.127 1.00 42.94 100 ARG A C 1
ATOM 754 O O . ARG A 1 100 ? 19.356 -13.809 -18.949 1.00 42.94 100 ARG A O 1
ATOM 761 N N . THR A 1 101 ? 19.761 -11.662 -18.500 1.00 47.41 101 THR A N 1
ATOM 762 C CA . THR A 1 101 ? 20.551 -11.431 -19.696 1.00 47.41 101 THR A CA 1
ATOM 763 C C . THR A 1 101 ? 21.861 -12.134 -19.395 1.00 47.41 101 THR A C 1
ATOM 765 O O . THR A 1 101 ? 22.675 -11.682 -18.594 1.00 47.41 101 THR A O 1
ATOM 768 N N . SER A 1 102 ? 21.943 -13.358 -19.905 1.00 43.22 102 SER A N 1
ATOM 769 C CA . SER A 1 102 ? 23.179 -14.076 -20.109 1.00 43.22 102 SER A CA 1
ATOM 770 C C . SER A 1 102 ? 24.183 -13.161 -20.804 1.00 43.22 102 SER A C 1
ATOM 772 O O . SER A 1 102 ? 23.794 -12.198 -21.467 1.00 43.22 102 SER A O 1
ATOM 774 N N . PHE A 1 103 ? 25.439 -13.590 -20.711 1.00 39.78 103 PHE A N 1
ATOM 775 C CA . PHE A 1 103 ? 26.635 -13.073 -21.379 1.00 39.78 103 PHE A CA 1
ATOM 776 C C . PHE A 1 103 ? 27.346 -11.986 -20.554 1.00 39.78 103 PHE A C 1
ATOM 778 O O . PHE A 1 103 ? 26.735 -11.009 -20.136 1.00 39.78 103 PHE A O 1
ATOM 785 N N . ALA A 1 104 ? 28.542 -12.276 -20.028 1.00 36.88 104 ALA A N 1
ATOM 786 C CA . ALA A 1 104 ? 29.795 -12.522 -20.766 1.00 36.88 104 ALA A CA 1
ATOM 787 C C . ALA A 1 104 ? 30.281 -11.244 -21.449 1.00 36.88 104 ALA A C 1
ATOM 789 O O . ALA A 1 104 ? 29.479 -10.646 -22.195 1.00 36.88 104 ALA A O 1
#

Foldseek 3Di:
DDDDDDDDPDPDDDPCPPPPDDPAAQEEEEEQADDCSVVVSVVVVVVCVVVVPRYDYHYDYQPWDQDPVRDTDGDPVSVVSCVVRVHYDHTYYDDPDDPPPDDD

Radius of gyration: 23.22 Å; chains: 1; bounding box: 44×43×79 Å

Secondary structure (DSSP, 8-state):
---------PPP-----------SPEEEEEE--STTHHHHHHHHHHHHHHTT--EEEEE---PPEEPTTS-EE--HHHHHHHHHH--EEE---PPP--------

InterPro domains:
  IPR024084 Isopropylmalate dehydrogenase-like domain [PF00180] (28-101)

Organism: Brugia malayi (NCBI:txid6279)

Sequence (104 aa):
MIARHCIKVATALAPNIAKASTNSFRRVTLIPGDGIGPEISSSVQKIFEAANAPIEWDPVDVTPVKGDDGIFRIPSKCIELMRINKIGLKGPLATPNWQRTSFA

pLDDT: mean 79.62, std 20.98, range [36.88, 98.12]